Protein AF-A0A954KEL3-F1 (afdb_monomer)

pLDDT: mean 95.15, std 6.37, range [60.22, 98.56]

Secondary structure (DSSP, 8-state):
---------HHHHHHHHHHHHHH---HHHHHHHHHHHHHHHHHHHHHHHHHHHHHTSHHHHHHHHHHHHHHHTTTTTT---

Sequence (81 aa):
MPSETVRINPQTHTQLKELSEQSGEPMTVLVADAIDLLFRQRFLQQCNQAYERLKADPKAWKAELEERAAWDEALTDGIQE

Mean predicted aligned error: 5.19 Å

Structure (mmCIF, N/CA/C/O backbone):
data_AF-A0A954KEL3-F1
#
_entry.id   AF-A0A954KEL3-F1
#
loop_
_atom_site.group_PDB
_atom_site.id
_atom_site.type_symbol
_atom_site.label_atom_id
_atom_site.label_alt_id
_atom_site.label_comp_id
_atom_site.label_asym_id
_atom_site.label_entity_id
_atom_site.label_seq_id
_atom_site.pdbx_PDB_ins_code
_atom_site.Cartn_x
_atom_site.Cartn_y
_atom_site.Cartn_z
_atom_site.occupancy
_atom_site.B_iso_or_equiv
_atom_site.auth_seq_id
_atom_site.auth_comp_id
_atom_site.auth_asym_id
_atom_site.auth_atom_id
_atom_site.pdbx_PDB_model_num
ATOM 1 N N . MET A 1 1 ? -24.416 -10.849 9.136 1.00 60.22 1 MET A N 1
ATOM 2 C CA . MET A 1 1 ? -23.210 -11.405 8.485 1.00 60.22 1 MET A CA 1
ATOM 3 C C . MET A 1 1 ? -22.443 -12.205 9.527 1.00 60.22 1 MET A C 1
ATOM 5 O O . MET A 1 1 ? -22.538 -11.826 10.691 1.00 60.22 1 MET A O 1
ATOM 9 N N . PRO A 1 2 ? -21.768 -13.307 9.167 1.00 81.31 2 PRO A N 1
ATOM 10 C CA . PRO A 1 2 ? -20.917 -14.028 10.112 1.00 81.31 2 PRO A CA 1
ATOM 11 C C . PRO A 1 2 ? -19.801 -13.105 10.622 1.00 81.31 2 PRO A C 1
ATOM 13 O O . PRO A 1 2 ? -19.295 -12.275 9.869 1.00 81.31 2 PRO A O 1
ATOM 16 N N . SER A 1 3 ? -19.461 -13.218 11.904 1.00 84.31 3 SER A N 1
ATOM 17 C CA . SER A 1 3 ? -18.428 -12.414 12.559 1.00 84.31 3 SER A CA 1
ATOM 18 C C . SER A 1 3 ? -17.339 -13.322 13.108 1.00 84.31 3 SER A C 1
ATOM 20 O O . SER A 1 3 ? -17.642 -14.263 13.840 1.00 84.31 3 SER A O 1
ATOM 22 N N . GLU A 1 4 ? -16.089 -12.997 12.80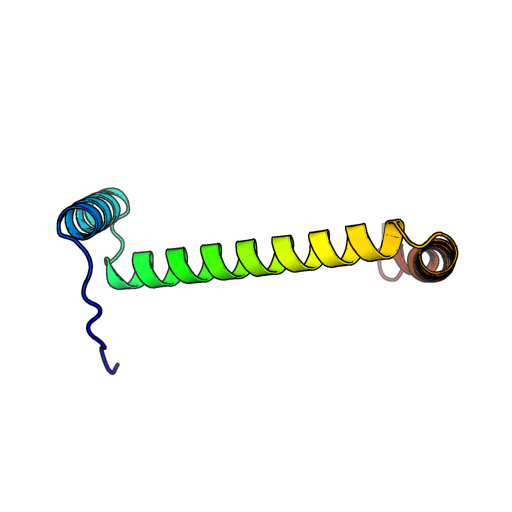6 1.00 91.81 4 GLU A N 1
ATOM 23 C CA . GLU A 1 4 ? -14.911 -13.684 13.333 1.00 91.81 4 GLU A CA 1
ATOM 24 C C . GLU A 1 4 ? -14.244 -12.832 14.417 1.00 91.81 4 GLU A C 1
ATOM 26 O O . GLU A 1 4 ? -14.335 -11.603 14.401 1.00 91.81 4 GLU A O 1
ATOM 31 N N . THR A 1 5 ? -13.565 -13.471 15.373 1.00 92.75 5 THR A N 1
ATOM 32 C CA . THR A 1 5 ? -12.859 -12.766 16.456 1.00 92.75 5 THR A CA 1
ATOM 33 C C . THR A 1 5 ? -11.352 -12.926 16.311 1.00 92.75 5 THR A C 1
ATOM 35 O O . THR A 1 5 ? -10.826 -14.036 16.382 1.00 92.75 5 THR A O 1
ATOM 38 N N . VAL A 1 6 ? -10.641 -11.805 16.182 1.00 92.25 6 VAL A N 1
ATOM 39 C CA . VAL A 1 6 ? -9.173 -11.764 16.160 1.00 92.25 6 VAL A CA 1
ATOM 40 C C . VAL A 1 6 ? -8.671 -11.184 17.476 1.00 92.25 6 VAL A C 1
ATOM 42 O O . VAL A 1 6 ? -9.129 -10.133 17.920 1.00 92.25 6 VAL A O 1
ATOM 45 N N . ARG A 1 7 ? -7.713 -11.862 18.116 1.00 95.94 7 ARG A N 1
ATOM 46 C CA . ARG A 1 7 ? -7.060 -11.326 19.315 1.00 95.94 7 ARG A CA 1
ATOM 47 C C . ARG A 1 7 ? -6.041 -10.272 18.906 1.00 95.94 7 ARG A C 1
ATOM 49 O O . ARG A 1 7 ? -5.136 -10.557 18.127 1.00 95.94 7 ARG A O 1
ATOM 56 N N . ILE A 1 8 ? -6.161 -9.091 19.492 1.00 94.94 8 ILE A N 1
ATOM 57 C CA . ILE A 1 8 ? -5.204 -7.992 19.365 1.00 94.94 8 ILE A CA 1
ATOM 58 C C . ILE A 1 8 ? -4.721 -7.585 20.753 1.00 94.94 8 ILE A C 1
ATOM 60 O O . ILE A 1 8 ? -5.352 -7.906 21.763 1.00 94.94 8 ILE A O 1
ATOM 64 N N . ASN A 1 9 ? -3.580 -6.905 20.820 1.00 97.44 9 ASN A N 1
ATOM 65 C CA . ASN A 1 9 ? -3.107 -6.382 22.095 1.00 97.44 9 ASN A CA 1
ATOM 66 C C . ASN A 1 9 ? -4.037 -5.239 22.589 1.00 97.44 9 ASN A C 1
ATOM 68 O O . ASN A 1 9 ? -4.728 -4.612 21.776 1.00 97.44 9 ASN A O 1
ATOM 72 N N . PRO A 1 10 ? -4.058 -4.941 23.903 1.00 97.19 10 PRO A N 1
ATOM 73 C CA . PRO A 1 10 ? -4.944 -3.915 24.457 1.00 97.19 10 PRO A CA 1
ATOM 74 C C . PRO A 1 10 ? -4.708 -2.512 23.886 1.00 97.19 10 PRO A C 1
ATOM 76 O O . PRO A 1 10 ? -5.659 -1.763 23.698 1.00 97.19 10 PRO A O 1
ATOM 79 N N . GLN A 1 11 ? -3.458 -2.161 23.574 1.00 97.62 11 GLN A N 1
ATOM 80 C CA . GLN A 1 11 ? -3.107 -0.849 23.027 1.00 97.62 11 GLN A CA 1
ATOM 81 C C . GLN A 1 11 ? -3.720 -0.634 21.636 1.00 97.62 11 GLN A C 1
ATOM 83 O O . GLN A 1 11 ? -4.331 0.402 21.391 1.00 97.62 11 GLN A O 1
ATOM 88 N N . THR A 1 12 ? -3.618 -1.625 20.749 1.00 96.44 12 THR A N 1
ATOM 89 C CA . THR A 1 12 ? -4.217 -1.606 19.409 1.00 96.44 12 THR A CA 1
ATOM 90 C C . THR A 1 12 ? -5.737 -1.525 19.489 1.00 96.44 12 THR A C 1
ATOM 92 O O . THR A 1 12 ? -6.344 -0.790 18.719 1.00 96.44 12 THR A O 1
ATOM 95 N N . HIS A 1 13 ? -6.359 -2.227 20.442 1.00 96.81 13 HIS A N 1
ATOM 96 C CA . HIS A 1 13 ? -7.798 -2.105 20.668 1.00 96.81 13 HIS A CA 1
ATOM 97 C C . HIS A 1 13 ? -8.190 -0.679 21.088 1.00 96.81 13 HIS A C 1
ATOM 99 O O . HIS A 1 13 ? -9.148 -0.129 20.551 1.00 96.81 13 HIS A O 1
ATOM 105 N N . THR A 1 14 ? -7.451 -0.063 22.017 1.00 97.75 14 THR A N 1
ATOM 106 C CA . THR A 1 14 ? -7.696 1.327 22.438 1.00 97.75 14 THR A CA 1
ATOM 107 C C . THR A 1 14 ? -7.563 2.300 21.268 1.00 97.75 14 THR A C 1
ATOM 109 O O . THR A 1 14 ? -8.467 3.098 21.052 1.00 97.75 14 THR A O 1
ATOM 112 N N . GLN A 1 15 ? -6.508 2.177 20.459 1.00 97.19 15 GLN A N 1
ATOM 113 C CA . GLN A 1 15 ? -6.318 3.014 19.268 1.00 97.19 15 GLN A CA 1
ATOM 114 C C . GLN A 1 15 ? -7.453 2.843 18.252 1.00 97.19 15 GLN A C 1
ATOM 116 O O . GLN A 1 15 ? -7.956 3.822 17.711 1.00 97.19 15 GLN A O 1
ATOM 121 N N . LEU A 1 16 ? -7.887 1.605 18.003 1.00 96.75 16 LEU A N 1
ATOM 122 C CA . LEU A 1 16 ? -8.996 1.327 17.091 1.00 96.75 16 LEU A CA 1
ATOM 123 C C . LEU A 1 16 ? -10.310 1.941 17.591 1.00 96.75 16 LEU A C 1
ATOM 125 O O . LEU A 1 16 ? -11.088 2.471 16.799 1.00 96.75 16 LEU A O 1
ATOM 129 N N . LYS A 1 17 ? -10.539 1.899 18.906 1.00 97.38 17 LYS A N 1
ATOM 130 C CA . LYS A 1 17 ? -11.693 2.534 19.539 1.00 97.38 17 LYS A CA 1
ATOM 131 C C . LYS A 1 17 ? -11.646 4.058 19.396 1.00 97.38 17 LYS A C 1
ATOM 133 O O . LYS A 1 17 ? -12.642 4.643 18.991 1.00 97.38 17 LYS A O 1
ATOM 138 N N . GLU A 1 18 ? -10.503 4.685 19.665 1.00 97.75 18 GLU A N 1
ATOM 139 C CA . GLU A 1 18 ? -10.319 6.135 19.495 1.00 97.75 18 GLU A CA 1
ATOM 140 C C . GLU A 1 18 ? -10.553 6.570 18.040 1.00 97.75 18 GLU A C 1
ATOM 142 O O . GLU A 1 18 ? -11.244 7.556 17.792 1.00 97.75 18 GLU A O 1
ATOM 147 N N . LEU A 1 19 ? -10.040 5.808 17.068 1.00 97.06 19 LEU A N 1
ATOM 148 C CA . LEU A 1 19 ? -10.271 6.066 15.643 1.00 97.06 19 LEU A CA 1
ATOM 149 C C . LEU A 1 19 ? -11.749 5.928 15.265 1.00 97.06 19 LEU A C 1
ATOM 151 O O . LEU A 1 19 ? -12.261 6.738 14.496 1.00 97.06 19 LEU A O 1
ATOM 155 N N . SER A 1 20 ? -12.445 4.936 15.820 1.00 97.81 20 SER A N 1
ATOM 156 C CA . SER A 1 20 ? -13.889 4.742 15.628 1.00 97.81 20 SER A CA 1
ATOM 157 C C . SER A 1 20 ? -14.694 5.919 16.177 1.00 97.81 20 SER A C 1
ATOM 159 O O . SER A 1 20 ? -15.572 6.438 15.494 1.00 97.81 20 SER A O 1
ATOM 161 N N . GLU A 1 21 ? -14.348 6.405 17.370 1.00 97.56 21 GLU A N 1
ATOM 162 C CA . GLU A 1 21 ? -14.996 7.570 17.983 1.00 97.56 21 GLU A CA 1
ATOM 163 C C . GLU A 1 21 ? -14.748 8.864 17.188 1.00 97.56 21 GLU A C 1
ATOM 165 O O . GLU A 1 21 ? -15.656 9.680 17.052 1.00 97.56 21 GLU A O 1
ATOM 170 N N . GLN A 1 22 ? -13.546 9.045 16.631 1.00 97.25 22 GLN A N 1
ATOM 171 C CA . GLN A 1 22 ? -13.183 10.232 15.845 1.00 97.25 22 GLN A CA 1
ATOM 172 C C . GLN A 1 22 ? -13.791 10.240 14.437 1.00 97.25 22 GLN A C 1
ATOM 174 O O . GLN A 1 22 ? -14.197 11.294 13.951 1.00 97.25 22 GLN A O 1
ATOM 179 N N . SER A 1 23 ? -13.832 9.082 13.774 1.00 95.19 23 SER A N 1
ATOM 180 C CA . SER A 1 23 ? -14.362 8.938 12.408 1.00 95.19 23 SER A CA 1
ATOM 181 C C . SER A 1 23 ? -15.885 8.790 12.364 1.00 95.19 23 SER A C 1
ATOM 183 O O . SER A 1 23 ? -16.498 9.084 11.342 1.00 95.19 23 SER A O 1
ATOM 185 N N . GLY A 1 24 ? -16.504 8.330 13.457 1.00 97.12 24 GLY A N 1
ATOM 186 C CA . GLY A 1 24 ? -17.910 7.921 13.480 1.00 97.12 24 GLY A CA 1
ATOM 187 C C . GLY A 1 24 ? -18.163 6.565 12.811 1.00 97.12 24 GLY A C 1
ATOM 188 O O . GLY A 1 24 ? -19.316 6.145 12.696 1.00 97.12 24 GLY A O 1
ATOM 189 N N . GLU A 1 25 ? -17.113 5.866 12.378 1.00 96.56 25 GLU A N 1
ATOM 190 C CA . GLU A 1 25 ? -17.213 4.574 11.706 1.00 96.56 25 GLU A CA 1
ATOM 191 C C . GLU A 1 25 ? -17.072 3.411 12.695 1.00 96.56 25 GLU A C 1
ATOM 193 O O . GLU A 1 25 ? -16.314 3.504 13.664 1.00 96.56 25 GLU A O 1
ATOM 198 N N . PRO A 1 26 ? -17.753 2.271 12.477 1.00 96.44 26 PRO A N 1
ATOM 199 C CA . PRO A 1 26 ? -17.576 1.093 13.320 1.00 96.44 26 PRO A CA 1
ATOM 200 C C . PRO A 1 26 ? -16.142 0.548 13.262 1.00 96.44 26 PRO A C 1
ATOM 202 O O . PRO A 1 26 ? -15.569 0.406 12.184 1.00 96.44 26 PRO A O 1
ATOM 205 N N . MET A 1 27 ? -15.599 0.104 14.402 1.00 94.69 27 MET A N 1
ATOM 206 C CA . MET A 1 27 ? -14.269 -0.530 14.481 1.00 94.69 27 MET A CA 1
ATOM 207 C C . MET A 1 27 ? -14.056 -1.667 13.465 1.00 94.69 27 MET A C 1
ATOM 209 O O . MET A 1 27 ? -12.948 -1.858 12.976 1.00 94.69 27 MET A O 1
ATOM 213 N N . THR A 1 28 ? -15.101 -2.427 13.125 1.00 94.00 28 THR A N 1
ATOM 214 C CA . THR A 1 28 ? -15.013 -3.500 12.119 1.00 94.00 28 THR A CA 1
ATOM 215 C C . THR A 1 28 ? -14.778 -2.976 10.704 1.00 94.00 28 THR A C 1
ATOM 217 O O . THR A 1 28 ? -14.080 -3.634 9.938 1.00 94.00 28 THR A O 1
ATOM 220 N N . VAL A 1 29 ? -15.346 -1.814 10.363 1.00 95.56 29 VAL A N 1
ATOM 221 C CA . VAL A 1 29 ? -15.135 -1.147 9.069 1.00 95.56 29 VAL A CA 1
ATOM 222 C C . VAL A 1 29 ? -13.710 -0.611 9.011 1.00 95.56 29 VAL A C 1
ATOM 224 O O . VAL A 1 29 ? -12.969 -0.967 8.104 1.00 95.56 29 VAL A O 1
ATOM 227 N N . LEU A 1 30 ? -13.271 0.084 10.064 1.00 96.12 30 LEU A N 1
ATOM 228 C CA . LEU A 1 30 ? -11.900 0.589 10.159 1.00 96.12 30 LEU A CA 1
ATOM 229 C C . LEU A 1 30 ? -10.841 -0.515 10.046 1.00 96.12 30 LEU A C 1
ATOM 231 O O . LEU A 1 30 ? -9.810 -0.322 9.406 1.00 96.12 30 LEU A O 1
ATOM 235 N N . VAL A 1 31 ? -11.078 -1.687 10.647 1.00 95.38 31 VAL A N 1
ATOM 236 C CA . VAL A 1 31 ? -10.179 -2.841 10.485 1.00 95.38 31 VAL A CA 1
ATOM 237 C C . VAL A 1 31 ? -10.170 -3.333 9.041 1.00 95.38 31 VAL A C 1
ATOM 239 O O . VAL A 1 31 ? -9.094 -3.619 8.519 1.00 95.38 31 VAL A O 1
ATOM 242 N N . ALA A 1 32 ? -11.331 -3.439 8.392 1.00 95.44 32 ALA A N 1
ATOM 243 C CA . ALA A 1 32 ? -11.407 -3.867 6.998 1.00 95.44 32 ALA A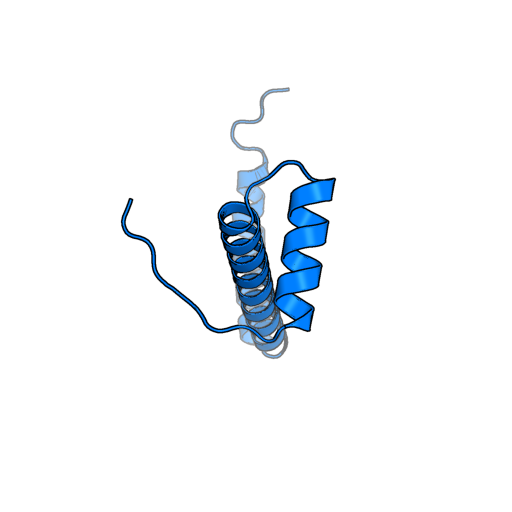 CA 1
ATOM 244 C C . ALA A 1 32 ? -10.641 -2.902 6.078 1.00 95.44 32 ALA A C 1
ATOM 246 O O . ALA A 1 32 ? -9.801 -3.348 5.295 1.00 95.44 32 ALA A O 1
ATOM 247 N N . ASP A 1 33 ? -10.846 -1.598 6.250 1.00 96.25 33 ASP A N 1
ATOM 248 C CA . ASP A 1 33 ? -10.193 -0.560 5.451 1.00 96.25 33 ASP A CA 1
ATOM 249 C C . ASP A 1 33 ? -8.682 -0.512 5.699 1.00 96.25 33 ASP A C 1
ATOM 251 O O . ASP A 1 33 ? -7.891 -0.415 4.759 1.00 96.25 33 ASP A O 1
ATOM 255 N N . ALA A 1 34 ? -8.249 -0.661 6.955 1.00 96.06 34 ALA A N 1
ATOM 256 C CA . ALA A 1 34 ? -6.831 -0.735 7.294 1.00 96.06 34 ALA A CA 1
ATOM 257 C C . ALA A 1 34 ? -6.143 -1.945 6.639 1.00 96.06 34 ALA A C 1
ATOM 259 O O . ALA A 1 34 ? -5.003 -1.840 6.174 1.00 96.06 34 ALA A O 1
ATOM 260 N N . ILE A 1 35 ? -6.823 -3.094 6.584 1.00 96.75 35 ILE A N 1
ATOM 261 C CA . ILE A 1 35 ? -6.301 -4.295 5.926 1.00 96.75 35 ILE A CA 1
ATOM 262 C C . ILE A 1 35 ? -6.266 -4.126 4.406 1.00 96.7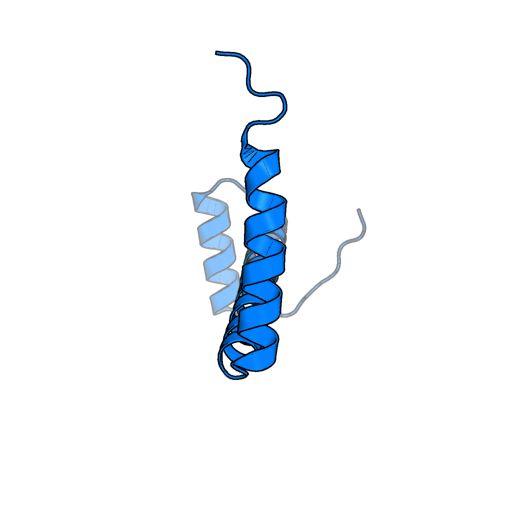5 35 ILE A C 1
ATOM 264 O O . ILE A 1 35 ? -5.261 -4.498 3.797 1.00 96.75 35 ILE A O 1
ATOM 268 N N . ASP A 1 36 ? -7.298 -3.546 3.793 1.00 98.00 36 ASP A N 1
ATOM 269 C CA . ASP A 1 36 ? -7.302 -3.276 2.351 1.00 98.00 36 ASP A CA 1
ATOM 270 C C . ASP A 1 36 ? -6.172 -2.310 1.967 1.00 98.00 36 ASP A C 1
ATOM 272 O O . ASP A 1 36 ? -5.393 -2.579 1.049 1.00 98.00 36 ASP A O 1
ATOM 276 N N . LEU A 1 37 ? -5.982 -1.236 2.737 1.00 98.00 37 LEU A N 1
ATOM 277 C CA . LEU A 1 37 ? -4.871 -0.308 2.536 1.00 98.00 37 LEU A CA 1
ATOM 278 C C . LEU A 1 37 ? -3.513 -1.016 2.641 1.00 98.00 37 LEU A C 1
ATOM 280 O O . LEU A 1 37 ? -2.656 -0.844 1.768 1.00 98.00 37 L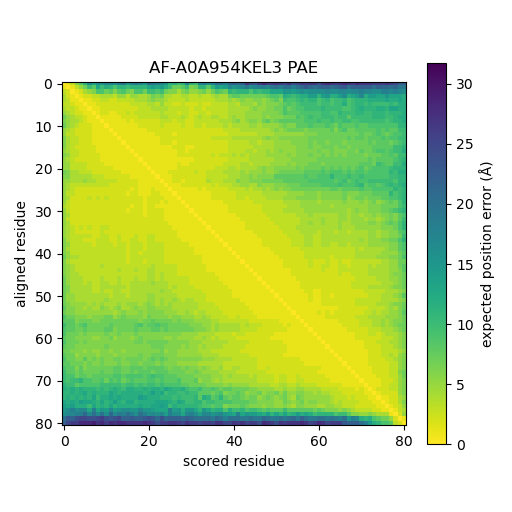EU A O 1
ATOM 284 N N . LEU A 1 38 ? -3.319 -1.842 3.674 1.00 98.12 38 LEU A N 1
ATOM 285 C CA . LEU A 1 38 ? -2.092 -2.620 3.849 1.00 98.12 38 LEU A CA 1
ATOM 286 C C . LEU A 1 38 ? -1.866 -3.580 2.676 1.00 98.12 38 LEU A C 1
ATOM 288 O O . LEU A 1 38 ? -0.733 -3.732 2.211 1.00 98.12 38 LEU A O 1
ATOM 292 N N . PHE A 1 39 ? -2.926 -4.220 2.186 1.00 97.81 39 PHE A N 1
ATOM 293 C CA . PHE A 1 39 ? -2.854 -5.132 1.055 1.00 97.81 39 PHE A CA 1
ATOM 294 C C . PHE A 1 39 ? -2.440 -4.401 -0.225 1.00 97.81 39 PHE A C 1
ATOM 296 O O . PHE A 1 39 ? -1.470 -4.802 -0.872 1.00 97.81 39 PHE A O 1
ATOM 303 N N . ARG A 1 40 ? -3.093 -3.277 -0.547 1.00 98.19 40 ARG A N 1
ATOM 304 C CA . ARG A 1 40 ? -2.743 -2.427 -1.697 1.00 98.19 40 ARG A CA 1
ATOM 305 C C . ARG A 1 40 ? -1.304 -1.925 -1.607 1.00 98.19 40 ARG A C 1
ATOM 307 O O . ARG A 1 40 ? -0.563 -1.993 -2.587 1.00 98.19 40 ARG A O 1
ATOM 314 N N . GLN A 1 41 ? -0.872 -1.489 -0.424 1.00 98.50 41 GLN A N 1
ATOM 315 C CA . GLN A 1 41 ? 0.504 -1.053 -0.194 1.00 98.50 41 GLN A CA 1
ATOM 316 C C . GLN A 1 41 ? 1.504 -2.190 -0.445 1.00 98.50 41 GLN A C 1
ATOM 318 O O . GLN A 1 41 ? 2.484 -2.005 -1.168 1.00 98.50 41 GLN A O 1
ATOM 323 N N . ARG A 1 42 ? 1.258 -3.377 0.124 1.00 98.31 42 ARG A N 1
ATOM 324 C CA . ARG A 1 42 ? 2.102 -4.570 -0.060 1.00 98.31 42 ARG A CA 1
ATOM 325 C C . ARG A 1 42 ? 2.163 -4.998 -1.520 1.00 98.31 42 ARG A C 1
ATOM 327 O O . ARG A 1 42 ? 3.222 -5.427 -1.975 1.00 98.31 42 ARG A O 1
ATOM 334 N N . PHE A 1 43 ? 1.049 -4.906 -2.237 1.00 98.25 43 PHE A N 1
ATOM 335 C CA . PHE A 1 43 ? 0.982 -5.217 -3.658 1.00 98.25 43 PHE A CA 1
ATOM 336 C C . PHE A 1 43 ? 1.867 -4.263 -4.468 1.00 98.25 43 PHE A C 1
ATOM 338 O O . PHE A 1 43 ? 2.778 -4.716 -5.157 1.00 98.25 43 PHE A O 1
ATOM 345 N N . LEU A 1 44 ? 1.698 -2.947 -4.296 1.00 98.38 44 LEU A N 1
ATOM 346 C CA . LEU A 1 44 ? 2.511 -1.946 -4.996 1.00 98.38 44 LEU A CA 1
ATOM 347 C C . LEU A 1 44 ? 4.005 -2.067 -4.664 1.00 98.38 44 LEU A C 1
ATOM 349 O O . LEU A 1 44 ? 4.845 -1.952 -5.553 1.00 98.38 44 LEU A O 1
ATOM 353 N N . GLN A 1 45 ? 4.354 -2.360 -3.409 1.00 98.50 45 GLN A N 1
ATOM 354 C CA . GLN A 1 45 ? 5.742 -2.628 -3.018 1.00 98.50 45 GLN A CA 1
ATOM 355 C C . GLN A 1 45 ? 6.333 -3.821 -3.778 1.00 98.50 45 GLN A C 1
ATOM 357 O O . GLN A 1 45 ? 7.466 -3.742 -4.250 1.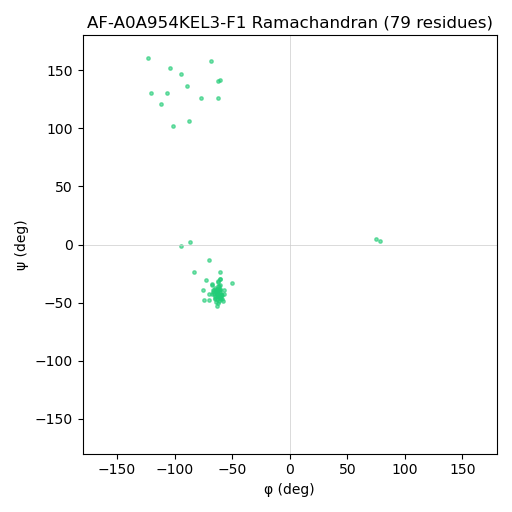00 98.50 45 GLN A O 1
ATOM 362 N N . GLN A 1 46 ? 5.575 -4.909 -3.927 1.00 98.38 46 GLN A N 1
ATOM 363 C CA . GLN A 1 46 ? 6.014 -6.086 -4.681 1.00 98.38 46 GLN A CA 1
ATOM 364 C C . GLN A 1 46 ? 6.148 -5.790 -6.177 1.00 98.38 46 GLN A C 1
ATOM 366 O O . GLN A 1 46 ? 7.148 -6.186 -6.777 1.00 98.38 46 GLN A O 1
ATOM 371 N N . CYS A 1 47 ? 5.197 -5.057 -6.765 1.00 98.38 47 CYS A N 1
ATOM 372 C CA . CYS A 1 47 ? 5.280 -4.602 -8.153 1.00 98.38 47 CYS A CA 1
ATOM 373 C C . CYS A 1 47 ? 6.534 -3.754 -8.384 1.00 98.38 47 CYS A C 1
ATOM 375 O O . CYS A 1 47 ? 7.305 -4.036 -9.298 1.00 98.38 47 CYS A O 1
ATOM 377 N N . ASN A 1 48 ? 6.796 -2.774 -7.517 1.00 98.44 48 ASN A N 1
ATOM 378 C CA . ASN A 1 48 ? 7.984 -1.928 -7.619 1.00 98.44 48 ASN A CA 1
ATOM 379 C C . ASN A 1 48 ? 9.270 -2.753 -7.515 1.00 98.44 48 ASN A C 1
ATOM 381 O O . ASN A 1 48 ? 10.166 -2.595 -8.335 1.00 98.44 48 ASN A O 1
ATOM 385 N N . GLN A 1 49 ? 9.350 -3.689 -6.567 1.00 98.56 49 GLN A N 1
ATOM 386 C CA . GLN A 1 49 ? 10.503 -4.588 -6.460 1.00 98.56 49 GLN A CA 1
ATOM 387 C C . GLN A 1 49 ? 10.690 -5.462 -7.707 1.00 98.56 49 GLN A C 1
ATOM 389 O O . GLN A 1 49 ? 11.825 -5.749 -8.081 1.00 98.56 49 GLN A O 1
ATOM 394 N N . ALA A 1 50 ? 9.604 -5.906 -8.346 1.00 98.25 50 ALA A N 1
ATOM 395 C CA . ALA A 1 50 ? 9.681 -6.646 -9.601 1.00 98.25 50 ALA A CA 1
ATOM 396 C C . ALA A 1 50 ? 10.224 -5.767 -10.739 1.00 98.25 50 ALA A C 1
ATOM 398 O O . ALA A 1 50 ? 11.114 -6.211 -11.461 1.00 98.25 50 ALA A O 1
ATOM 399 N N . TYR A 1 51 ? 9.776 -4.512 -10.840 1.00 97.88 51 TYR A N 1
ATOM 400 C CA . TYR A 1 51 ?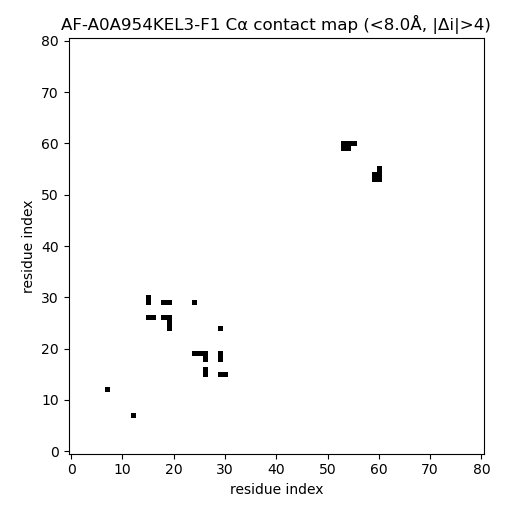 10.320 -3.547 -11.800 1.00 97.88 51 TYR A CA 1
ATOM 401 C C . TYR A 1 51 ? 11.790 -3.214 -11.540 1.00 97.88 51 TYR A C 1
ATOM 403 O O . TYR A 1 51 ? 12.559 -3.120 -12.487 1.00 97.88 51 TYR A O 1
ATOM 411 N N . GLU A 1 52 ? 12.216 -3.080 -10.285 1.00 98.38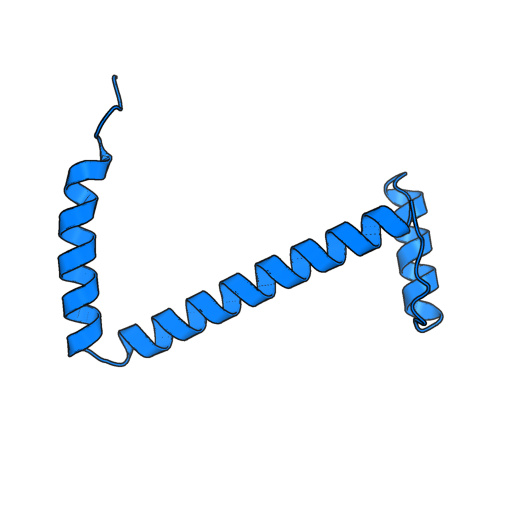 52 GLU A N 1
ATOM 412 C CA . GLU A 1 52 ? 13.633 -2.860 -9.968 1.00 98.38 52 GLU A CA 1
ATOM 413 C C . GLU A 1 52 ? 14.502 -4.054 -10.390 1.00 98.38 52 GLU A C 1
ATOM 415 O O . GLU A 1 52 ? 15.570 -3.868 -10.970 1.00 98.38 52 GLU A O 1
ATOM 420 N N . ARG A 1 53 ? 14.020 -5.291 -10.197 1.00 98.25 53 ARG A N 1
ATOM 421 C CA . ARG A 1 53 ? 14.696 -6.491 -10.723 1.00 98.25 53 ARG A CA 1
ATOM 422 C C . ARG A 1 53 ? 14.730 -6.510 -12.251 1.00 98.25 53 ARG A C 1
ATOM 424 O O . ARG A 1 53 ? 15.752 -6.885 -12.813 1.00 98.25 53 ARG A O 1
ATOM 431 N N . LEU A 1 54 ? 13.644 -6.100 -12.909 1.00 98.00 54 LEU A N 1
ATOM 432 C CA . LEU A 1 54 ? 13.572 -6.010 -14.368 1.00 98.00 54 LEU A CA 1
ATOM 433 C C . LEU A 1 54 ? 14.571 -4.983 -14.919 1.00 98.00 54 LEU A C 1
ATOM 435 O O . LEU A 1 54 ? 15.319 -5.295 -15.836 1.00 98.00 54 LEU A O 1
ATOM 439 N N . LYS A 1 55 ? 14.633 -3.787 -14.324 1.00 97.62 55 LYS A N 1
ATOM 440 C CA . LYS A 1 55 ? 15.574 -2.718 -14.700 1.00 97.62 55 LYS A CA 1
ATOM 441 C C . LYS A 1 55 ? 17.038 -3.114 -14.518 1.00 97.62 55 LYS A C 1
ATOM 443 O O . LYS A 1 55 ? 17.896 -2.631 -15.253 1.00 97.62 55 LYS A O 1
ATOM 448 N N . ALA A 1 56 ? 17.328 -3.973 -13.541 1.00 98.12 56 ALA A N 1
ATOM 449 C CA . ALA A 1 56 ? 18.671 -4.495 -13.311 1.00 98.12 56 ALA A CA 1
ATOM 450 C C . ALA A 1 56 ? 19.144 -5.476 -14.405 1.00 98.12 56 ALA A C 1
ATOM 452 O O . ALA A 1 56 ? 20.338 -5.767 -14.465 1.00 98.12 56 ALA A O 1
ATOM 453 N N . ASP A 1 57 ? 18.247 -5.961 -15.274 1.00 98.31 57 ASP A N 1
ATOM 454 C CA . ASP A 1 57 ? 18.571 -6.709 -16.492 1.00 98.31 57 ASP A CA 1
ATOM 455 C C . ASP A 1 57 ? 18.453 -5.780 -17.718 1.00 98.31 57 ASP A C 1
ATOM 457 O O . ASP A 1 57 ? 17.347 -5.534 -18.205 1.00 98.31 57 ASP A O 1
ATOM 461 N N . PRO A 1 58 ? 19.571 -5.275 -18.279 1.00 97.69 58 PRO A N 1
ATOM 462 C CA . PRO A 1 58 ? 19.530 -4.322 -19.388 1.00 97.69 58 PRO A CA 1
ATOM 463 C C . PRO A 1 58 ? 18.844 -4.852 -20.650 1.00 97.69 58 PRO A C 1
ATOM 465 O O . PRO A 1 58 ? 18.282 -4.068 -21.415 1.00 97.69 58 PRO A O 1
ATOM 468 N N . LYS A 1 59 ? 18.893 -6.169 -20.898 1.00 98.25 59 LYS A N 1
ATOM 469 C CA . LYS A 1 59 ? 18.266 -6.769 -22.080 1.00 98.25 59 LYS A CA 1
ATOM 470 C C . LYS A 1 59 ? 16.754 -6.823 -21.897 1.00 98.25 59 LYS A C 1
ATOM 472 O O . LYS A 1 59 ? 16.026 -6.424 -22.803 1.00 98.25 59 LYS A O 1
ATOM 477 N N . ALA A 1 60 ? 16.298 -7.305 -20.743 1.00 97.75 60 ALA A N 1
ATOM 478 C CA . ALA A 1 60 ? 14.874 -7.372 -20.432 1.00 97.75 60 ALA A CA 1
ATOM 479 C C . ALA A 1 60 ? 14.259 -5.970 -20.295 1.00 97.75 60 ALA A C 1
ATOM 481 O O . ALA A 1 60 ? 13.173 -5.726 -20.811 1.00 97.75 60 ALA A O 1
ATOM 482 N N . TRP A 1 61 ? 14.983 -5.027 -19.687 1.00 98.25 61 TRP A N 1
ATOM 483 C CA . TRP A 1 61 ? 14.547 -3.638 -19.569 1.00 98.25 61 TRP A CA 1
ATOM 484 C C . TRP A 1 61 ? 14.397 -2.949 -20.924 1.00 98.25 61 TRP A C 1
ATOM 486 O O . TRP A 1 61 ? 13.405 -2.270 -21.166 1.00 98.25 61 TRP A O 1
ATOM 496 N N . LYS A 1 62 ? 15.347 -3.164 -21.843 1.00 98.19 62 LYS A N 1
ATOM 497 C CA . LYS A 1 62 ? 15.238 -2.632 -23.205 1.00 98.19 62 LYS A CA 1
ATOM 498 C C . LYS A 1 62 ? 13.990 -3.161 -23.924 1.00 98.19 62 LYS A C 1
ATOM 500 O O . LYS A 1 62 ? 13.303 -2.375 -24.563 1.00 98.19 62 LYS A O 1
ATOM 505 N N . ALA A 1 63 ? 13.698 -4.457 -23.799 1.00 98.12 63 ALA A N 1
ATOM 506 C CA . ALA A 1 63 ? 12.514 -5.057 -24.412 1.00 98.12 63 ALA A CA 1
ATOM 507 C C . ALA A 1 63 ? 11.207 -4.474 -23.845 1.00 98.12 63 ALA A C 1
ATOM 509 O O . ALA A 1 63 ? 10.296 -4.175 -24.609 1.00 98.12 63 ALA A O 1
ATOM 510 N N . GLU A 1 64 ? 11.133 -4.256 -22.527 1.00 97.94 64 GLU A N 1
ATOM 511 C CA . GLU A 1 64 ? 9.964 -3.624 -21.900 1.00 97.94 64 GLU A CA 1
ATOM 512 C C . GLU A 1 64 ? 9.765 -2.178 -22.372 1.00 97.94 64 GLU A C 1
ATOM 514 O O . GLU A 1 64 ? 8.638 -1.785 -22.651 1.00 97.94 64 GLU A O 1
ATOM 519 N N . LEU A 1 65 ? 10.840 -1.397 -22.524 1.00 97.94 65 LEU A N 1
ATOM 520 C CA . LEU A 1 65 ? 10.749 -0.027 -23.039 1.00 97.94 65 LEU A CA 1
ATOM 521 C C . LEU A 1 65 ? 10.295 0.028 -24.502 1.00 97.94 65 LEU A C 1
ATOM 523 O O . LEU A 1 65 ? 9.531 0.919 -24.865 1.00 97.94 65 LEU A O 1
ATOM 527 N N . GLU A 1 66 ? 10.768 -0.900 -25.339 1.00 98.00 66 GLU A N 1
ATOM 528 C CA . GLU A 1 66 ? 10.320 -1.022 -26.732 1.00 98.00 66 GLU A CA 1
ATOM 529 C C . GLU A 1 66 ? 8.828 -1.377 -26.800 1.00 98.00 66 GLU A C 1
ATOM 531 O O . GLU A 1 66 ? 8.090 -0.768 -27.571 1.00 98.00 66 GLU A O 1
ATOM 536 N N . GLU A 1 67 ? 8.369 -2.307 -25.956 1.00 97.75 67 GLU A N 1
ATOM 537 C CA . GLU A 1 67 ? 6.948 -2.638 -25.833 1.00 97.75 67 GLU A CA 1
ATOM 538 C C . GLU A 1 67 ? 6.133 -1.428 -25.357 1.00 97.75 67 GLU A C 1
ATOM 540 O O . GLU A 1 67 ? 5.140 -1.066 -25.985 1.00 97.75 67 GLU A O 1
ATOM 545 N N . ARG A 1 68 ? 6.565 -0.763 -24.281 1.00 96.88 68 ARG A N 1
ATOM 546 C CA . ARG A 1 68 ? 5.890 0.413 -23.719 1.00 96.88 68 ARG A CA 1
ATOM 547 C C . ARG A 1 68 ? 5.744 1.535 -24.747 1.00 96.88 68 ARG A C 1
ATOM 549 O O . ARG A 1 68 ? 4.666 2.106 -24.854 1.00 96.88 68 ARG A O 1
ATOM 556 N N . ALA A 1 69 ? 6.787 1.805 -25.532 1.00 96.81 69 ALA A N 1
ATOM 557 C CA . ALA A 1 69 ? 6.742 2.818 -26.584 1.00 96.81 69 ALA A CA 1
ATOM 558 C C . ALA A 1 69 ? 5.708 2.489 -27.675 1.00 96.81 69 ALA A C 1
ATOM 560 O O . ALA A 1 69 ? 5.053 3.395 -28.178 1.00 96.81 69 ALA A O 1
ATOM 561 N N . ALA A 1 70 ? 5.526 1.208 -28.014 1.00 96.56 70 ALA A N 1
ATOM 562 C CA . ALA A 1 70 ? 4.479 0.794 -28.947 1.00 96.56 70 ALA A CA 1
ATOM 563 C C . ALA A 1 70 ? 3.067 1.004 -28.366 1.00 96.56 70 ALA A C 1
ATOM 565 O O . ALA A 1 70 ? 2.146 1.353 -29.097 1.00 96.56 70 ALA A O 1
ATOM 566 N N . TRP A 1 71 ? 2.888 0.830 -27.051 1.00 96.31 71 TRP A N 1
ATOM 567 C CA . TRP A 1 71 ? 1.613 1.110 -26.378 1.00 96.31 71 TRP A CA 1
ATOM 568 C C . TRP A 1 71 ? 1.309 2.605 -26.248 1.00 96.31 71 TRP A C 1
ATOM 570 O O . TRP A 1 71 ? 0.138 2.983 -26.287 1.00 96.31 71 TRP A O 1
ATOM 580 N N . ASP A 1 72 ? 2.333 3.454 -26.129 1.00 95.12 72 ASP A N 1
ATOM 581 C CA . ASP A 1 72 ? 2.161 4.910 -26.047 1.00 95.12 72 ASP A CA 1
ATOM 582 C C . ASP A 1 72 ? 1.485 5.492 -27.307 1.00 95.12 72 ASP A C 1
ATOM 584 O O . ASP A 1 72 ? 0.829 6.530 -27.221 1.00 95.12 72 ASP A O 1
ATOM 588 N N . GLU A 1 73 ? 1.562 4.813 -28.461 1.00 93.50 73 GLU A N 1
ATOM 589 C CA . GLU A 1 73 ? 0.848 5.211 -29.687 1.00 93.50 73 GLU A CA 1
ATOM 590 C C . GLU A 1 73 ? -0.681 5.221 -29.510 1.00 93.50 73 GLU A C 1
ATOM 592 O O . GLU A 1 73 ? -1.361 6.042 -30.122 1.00 93.50 73 GLU A O 1
ATOM 597 N N . ALA A 1 74 ? -1.222 4.366 -28.636 1.00 92.81 74 ALA A N 1
ATOM 598 C CA . ALA A 1 74 ? -2.657 4.279 -28.356 1.00 92.81 74 ALA A CA 1
ATOM 599 C C . ALA A 1 74 ? -3.129 5.259 -27.260 1.00 92.81 74 ALA A C 1
ATOM 601 O O . ALA A 1 74 ? -4.302 5.256 -26.886 1.00 92.81 74 ALA A O 1
ATOM 602 N N . LEU A 1 75 ? -2.244 6.101 -26.707 1.00 92.25 75 LEU A N 1
ATOM 603 C CA . LEU A 1 75 ? -2.552 6.950 -25.547 1.00 92.25 75 LEU A CA 1
ATOM 604 C C . LEU A 1 75 ? -3.678 7.964 -25.814 1.00 92.25 75 LEU A C 1
ATOM 606 O O . LEU A 1 75 ? -4.424 8.318 -24.901 1.00 92.25 75 LEU A O 1
ATOM 610 N N . THR A 1 76 ? -3.790 8.448 -27.053 1.00 92.38 76 THR A N 1
ATOM 611 C CA . THR A 1 76 ? -4.782 9.457 -27.462 1.00 92.38 76 THR A CA 1
ATOM 612 C C . THR A 1 76 ? -6.064 8.863 -28.041 1.00 92.38 76 THR A C 1
ATOM 614 O O . THR A 1 76 ? -6.976 9.609 -28.402 1.00 92.38 76 THR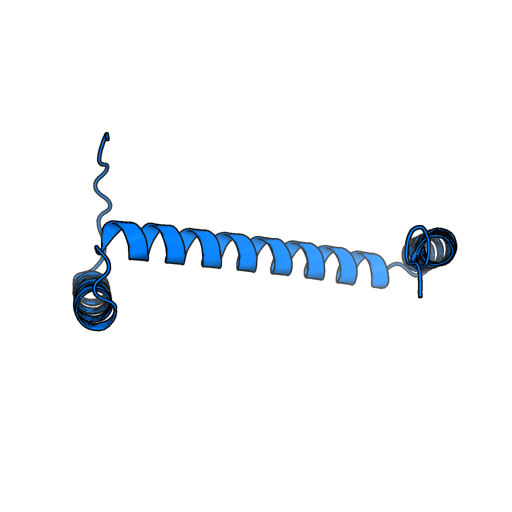 A O 1
ATOM 617 N N . ASP A 1 77 ? -6.157 7.539 -28.142 1.00 93.31 77 ASP A N 1
ATOM 618 C CA . ASP A 1 77 ? -7.316 6.885 -28.737 1.00 93.31 77 ASP A CA 1
ATOM 619 C C . ASP A 1 77 ? -8.586 7.181 -27.926 1.00 93.31 77 ASP A C 1
ATOM 621 O O . ASP A 1 77 ? -8.657 6.969 -26.716 1.00 93.31 77 ASP A O 1
ATOM 625 N N . GLY A 1 78 ? -9.621 7.685 -28.604 1.00 89.75 78 GLY A N 1
ATOM 626 C CA . GLY A 1 78 ? -10.916 7.991 -27.987 1.00 89.75 78 GLY A CA 1
ATOM 627 C C . GLY A 1 78 ? -10.981 9.300 -27.190 1.00 89.75 78 GLY A C 1
ATOM 628 O O . GLY A 1 78 ? -12.044 9.602 -26.646 1.00 89.75 78 GLY A O 1
ATOM 629 N N . ILE A 1 79 ? -9.909 10.099 -27.149 1.00 88.94 79 ILE A N 1
ATOM 630 C CA . ILE A 1 79 ? -9.938 11.456 -26.585 1.00 88.94 79 ILE A CA 1
ATOM 631 C C . ILE A 1 79 ? -10.370 12.431 -27.697 1.00 88.94 79 ILE A C 1
ATOM 633 O O . ILE A 1 79 ? -9.613 12.698 -28.626 1.00 88.94 79 ILE A O 1
ATOM 637 N N . GLN A 1 80 ? -11.610 12.926 -27.634 1.00 75.31 80 GLN A N 1
ATOM 638 C CA . GLN A 1 80 ? -12.105 14.037 -28.466 1.00 75.31 80 GLN A CA 1
ATOM 639 C C . GLN A 1 80 ? -11.834 15.365 -27.737 1.00 75.31 80 GLN A C 1
ATOM 641 O O . GLN A 1 80 ? -12.029 15.416 -26.523 1.00 75.31 80 GLN A O 1
ATOM 646 N N . GLU A 1 81 ? -11.357 16.387 -28.463 1.00 65.75 81 GLU A N 1
ATOM 647 C CA . GLU A 1 81 ? -11.066 17.742 -27.937 1.00 65.75 81 GLU A CA 1
ATOM 648 C C . GLU A 1 81 ? -12.251 18.400 -27.211 1.00 65.75 81 GLU A C 1
ATOM 650 O O . GLU A 1 81 ? -13.402 18.275 -27.695 1.00 65.75 81 GLU A O 1
#

Solvent-accessible surface area (backbone atoms only — not comparable to full-atom values): 4881 Å² total; per-residue (Å²): 129,94,81,85,87,82,93,71,58,69,66,60,52,52,53,44,49,52,51,19,69,73,70,72,45,57,54,70,55,55,51,51,51,53,49,51,53,52,4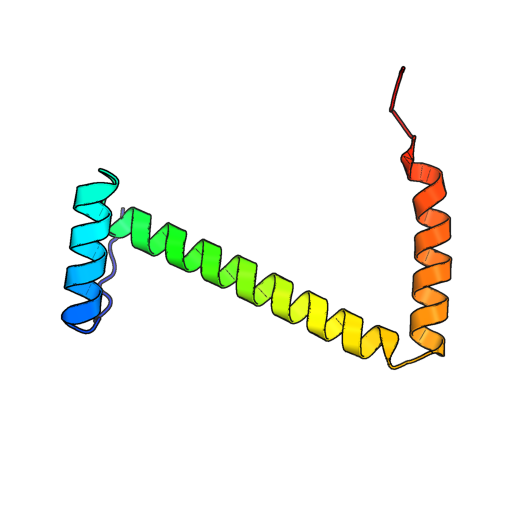9,53,52,52,48,53,52,51,52,51,54,51,50,52,58,39,59,73,35,66,68,61,32,50,53,51,51,55,51,50,56,62,55,57,73,58,71,62,67,90,70,77,134

Nearest PDB structures (foldseek):
  7vp2-assembly1_B  TM=5.483E-01  e=3.275E+00  Arabidopsis thaliana
  5zkt-assembly1_A  TM=5.491E-01  e=4.447E+00  Oryza sativa Japonica Group

Foldseek 3Di:
DDDDDDDDDPVVVVVLVVVCVVVVHDSVVVVVVVVVVVVVVVVVVVVVVVVVVQVVDVVSVVVVVVVVVVVVVCVCPPDDD

Radius of gyration: 21.75 Å; Cα contacts (8 Å, |Δi|>4): 17; chains: 1; bounding box: 43×32×54 Å